Protein AF-A0A665UUX1-F1 (afdb_monomer)

InterPro domains:
  IPR007110 Immunoglobulin-like domain [PS50835] (1-78)
  IPR013106 Immunoglobulin V-set domain [PF07686] (19-79)
  IPR013783 Immunoglobulin-like fold [G3DSA:2.60.40.10] (1-88)
  IPR036179 Immunoglobulin-like domain superfamily [SSF48726] (2-79)
  IPR050504 BTN/MOG-like [PTHR24100] (2-84)

Secondary structure (DSSP, 8-state):
-EEEEEESSSEEEEEETTEE--TT--GGGTTTEEE-GGGGGGT--PEEE-S--GGG-EEEEEEEEETTEEEEEEEEE--------------

Foldseek 3Di:
DWKWKDFPHATQWIDDPLDTDCPRHDPVNPPFWDFPSVCVVVVGRDIGGHPDDQVVFAKMKMWDQDPVGIDIDIDGDHDDDDDDPPDDPDD

Structure (mmCIF, N/CA/C/O backbone):
data_AF-A0A665UUX1-F1
#
_entry.id   AF-A0A665UUX1-F1
#
loop_
_atom_site.group_PDB
_atom_site.id
_atom_site.type_symbol
_atom_site.label_atom_id
_atom_site.label_alt_id
_atom_site.label_comp_id
_atom_site.label_asym_id
_atom_site.label_entity_id
_atom_site.label_seq_id
_atom_site.pdbx_PDB_ins_code
_atom_site.Cartn_x
_atom_site.Cartn_y
_atom_site.Cartn_z
_atom_site.occupancy
_atom_site.B_iso_or_equiv
_atom_site.auth_seq_id
_atom_site.auth_comp_id
_atom_site.auth_asym_id
_atom_site.auth_atom_id
_atom_site.pdbx_PDB_model_num
ATOM 1 N N . VAL A 1 1 ? 6.937 -5.042 -12.082 1.00 93.94 1 VAL A N 1
ATOM 2 C CA . VAL A 1 1 ? 6.381 -3.880 -11.340 1.00 93.94 1 VAL A CA 1
ATOM 3 C C . VAL A 1 1 ? 6.731 -4.036 -9.872 1.00 93.94 1 VAL A C 1
ATOM 5 O O . VAL A 1 1 ? 6.747 -5.168 -9.404 1.00 93.94 1 VAL A O 1
ATOM 8 N N . GLN A 1 2 ? 7.026 -2.943 -9.170 1.00 98.06 2 GLN A N 1
ATOM 9 C CA . GLN A 1 2 ? 7.126 -2.935 -7.708 1.00 98.06 2 GLN A CA 1
ATOM 10 C C . GLN A 1 2 ? 6.028 -2.038 -7.138 1.00 98.06 2 GLN A C 1
ATOM 12 O O . GLN A 1 2 ? 5.799 -0.952 -7.674 1.00 98.06 2 GLN A O 1
ATOM 17 N N . ILE A 1 3 ? 5.351 -2.491 -6.085 1.00 98.69 3 ILE A N 1
ATOM 18 C CA . ILE A 1 3 ? 4.307 -1.749 -5.369 1.00 98.69 3 ILE A CA 1
ATOM 19 C C . ILE A 1 3 ? 4.581 -1.881 -3.873 1.00 98.69 3 ILE A C 1
ATOM 21 O O . ILE A 1 3 ? 4.697 -2.992 -3.355 1.00 98.69 3 ILE A O 1
ATOM 25 N N . HIS A 1 4 ? 4.644 -0.751 -3.177 1.00 98.62 4 HIS A N 1
ATOM 26 C CA . HIS A 1 4 ? 4.850 -0.686 -1.737 1.00 98.62 4 HIS A CA 1
ATOM 27 C C . HIS A 1 4 ? 3.811 0.230 -1.101 1.00 98.62 4 HIS A C 1
ATOM 29 O O . HIS A 1 4 ? 3.767 1.426 -1.385 1.00 98.62 4 HIS A O 1
ATOM 35 N N . TRP A 1 5 ? 3.002 -0.336 -0.213 1.00 98.81 5 TRP A N 1
ATOM 36 C CA . TRP A 1 5 ? 2.110 0.404 0.667 1.00 98.81 5 TRP A CA 1
ATOM 37 C C . TRP A 1 5 ? 2.733 0.524 2.056 1.00 98.81 5 TRP A C 1
ATOM 39 O O . TRP A 1 5 ? 3.115 -0.482 2.662 1.00 98.81 5 TRP A O 1
ATOM 49 N N . THR A 1 6 ? 2.806 1.747 2.575 1.00 98.75 6 THR A N 1
ATOM 50 C CA . THR A 1 6 ? 3.241 2.042 3.947 1.00 98.75 6 THR A CA 1
ATOM 51 C C . THR A 1 6 ? 2.248 2.967 4.643 1.00 98.75 6 THR A C 1
ATOM 53 O O . THR A 1 6 ? 1.573 3.756 3.988 1.00 98.75 6 THR A O 1
ATOM 56 N N . ALA A 1 7 ? 2.147 2.879 5.968 1.00 97.94 7 ALA A N 1
ATOM 57 C CA . ALA A 1 7 ? 1.291 3.743 6.784 1.00 97.94 7 ALA A CA 1
ATOM 58 C C . ALA A 1 7 ? 2.145 4.387 7.874 1.00 97.94 7 ALA A C 1
ATOM 60 O O . ALA A 1 7 ? 2.509 3.709 8.828 1.00 97.94 7 ALA A O 1
ATOM 61 N N . ASN A 1 8 ? 2.522 5.660 7.702 1.00 89.62 8 ASN A N 1
ATOM 62 C CA . ASN A 1 8 ? 3.410 6.399 8.618 1.00 89.62 8 ASN A CA 1
ATOM 63 C C . ASN A 1 8 ? 4.721 5.665 8.993 1.00 89.62 8 ASN A C 1
ATOM 65 O O . ASN A 1 8 ? 5.201 5.765 10.119 1.00 89.62 8 ASN A O 1
ATOM 69 N N . GLY A 1 9 ? 5.304 4.910 8.054 1.00 91.19 9 GLY A N 1
ATOM 70 C CA . GLY A 1 9 ? 6.544 4.148 8.258 1.00 91.19 9 GLY A CA 1
ATOM 71 C C . GLY A 1 9 ? 6.352 2.635 8.107 1.00 91.19 9 GLY A C 1
ATOM 72 O O . GLY A 1 9 ? 6.911 2.071 7.166 1.00 91.19 9 GLY A O 1
ATOM 73 N N . PRO A 1 10 ? 5.559 1.969 8.973 1.00 96.69 10 PRO A N 1
ATOM 74 C CA . PRO A 1 10 ? 5.233 0.550 8.858 1.00 96.69 10 PRO A CA 1
ATOM 75 C C . PRO A 1 10 ? 4.859 0.079 7.448 1.00 96.69 10 PRO A C 1
ATOM 77 O O . PRO A 1 10 ? 4.048 0.701 6.759 1.00 96.69 10 PRO A O 1
ATOM 80 N N . VAL A 1 11 ? 5.410 -1.072 7.049 1.00 98.44 11 VAL A N 1
ATOM 81 C CA . VAL A 1 11 ? 5.058 -1.746 5.793 1.00 98.44 11 VAL A CA 1
ATOM 82 C C . VAL A 1 11 ? 3.682 -2.384 5.927 1.00 98.44 11 VAL A C 1
ATOM 84 O O . VAL A 1 1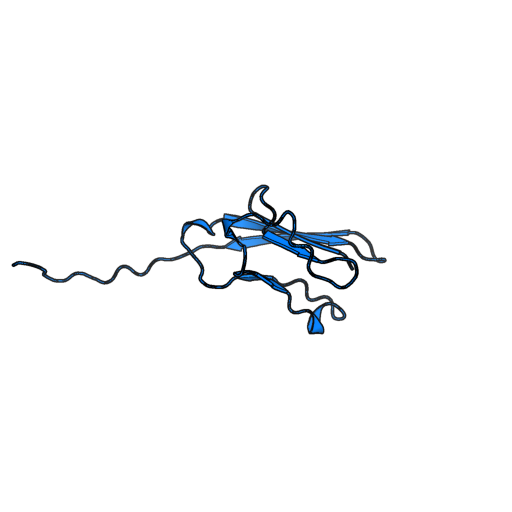1 ? 3.474 -3.274 6.755 1.00 98.44 11 VAL A O 1
ATOM 87 N N . VAL A 1 12 ? 2.759 -1.946 5.078 1.00 98.69 12 VAL A N 1
ATOM 88 C CA . VAL A 1 12 ? 1.388 -2.458 5.004 1.00 98.69 12 VAL A CA 1
ATOM 89 C C . VAL A 1 12 ? 1.322 -3.629 4.034 1.00 98.69 12 VAL A C 1
ATOM 91 O O . VAL A 1 12 ? 0.781 -4.678 4.372 1.00 98.69 12 VAL A O 1
ATOM 94 N N . HIS A 1 13 ? 1.900 -3.482 2.840 1.00 98.81 13 HIS A N 1
ATOM 95 C CA . HIS A 1 13 ? 1.951 -4.535 1.827 1.00 98.81 13 HIS A CA 1
ATOM 96 C C . HIS A 1 13 ? 3.059 -4.236 0.811 1.00 98.81 13 HIS A C 1
ATOM 98 O O . HIS A 1 13 ? 3.235 -3.084 0.420 1.00 98.81 13 HIS A O 1
ATOM 104 N N . SER A 1 14 ? 3.788 -5.258 0.366 1.00 98.69 14 SER A N 1
ATOM 105 C CA . SER A 1 14 ? 4.788 -5.130 -0.701 1.00 98.69 14 SER A CA 1
ATOM 106 C C . SER A 1 14 ? 4.554 -6.192 -1.762 1.00 98.69 14 SER A C 1
ATOM 108 O O . SER A 1 14 ? 4.265 -7.336 -1.423 1.00 98.69 14 SER A O 1
ATOM 110 N N . PHE A 1 15 ? 4.717 -5.820 -3.025 1.00 98.75 15 PHE A N 1
ATOM 111 C CA . PHE A 1 15 ? 4.615 -6.716 -4.169 1.00 98.75 15 PHE A CA 1
ATOM 112 C C . PHE A 1 15 ? 5.731 -6.408 -5.162 1.00 98.75 15 PHE A C 1
ATOM 114 O O . PHE A 1 15 ? 5.867 -5.273 -5.623 1.00 98.75 15 PHE A O 1
ATOM 121 N N . TYR A 1 16 ? 6.531 -7.417 -5.486 1.00 98.06 16 TYR A N 1
ATOM 122 C CA . TYR A 1 16 ? 7.550 -7.372 -6.532 1.00 98.06 16 TYR A CA 1
ATOM 123 C C . TYR A 1 16 ? 7.913 -8.798 -6.949 1.00 98.06 16 TYR A C 1
ATOM 125 O O . TYR A 1 16 ? 7.531 -9.758 -6.278 1.00 98.06 16 TYR A O 1
ATOM 133 N N . THR A 1 17 ? 8.605 -8.929 -8.089 1.00 96.31 17 THR A N 1
ATOM 134 C CA . THR A 1 17 ? 8.896 -10.232 -8.727 1.00 96.31 17 THR A CA 1
ATOM 135 C C . THR A 1 17 ? 7.638 -11.102 -8.842 1.00 96.31 17 THR A C 1
ATOM 137 O O . THR A 1 17 ? 7.655 -12.283 -8.517 1.00 96.31 17 THR A O 1
ATOM 140 N N . ASP A 1 18 ? 6.533 -10.461 -9.239 1.00 95.56 18 ASP A N 1
ATOM 141 C CA . ASP A 1 18 ? 5.203 -11.042 -9.451 1.00 95.56 18 ASP A CA 1
ATOM 142 C C . ASP A 1 18 ? 4.603 -11.797 -8.250 1.00 95.56 18 ASP A C 1
ATOM 144 O O . ASP A 1 18 ? 3.713 -12.636 -8.402 1.00 95.56 18 ASP A O 1
ATOM 148 N N . GLN A 1 19 ? 5.055 -11.477 -7.033 1.00 97.94 19 GLN A N 1
ATOM 149 C CA . GLN A 1 19 ? 4.608 -12.111 -5.795 1.00 97.94 19 GLN A CA 1
ATOM 150 C C . GLN A 1 19 ? 4.460 -11.106 -4.646 1.00 97.94 19 GLN A C 1
ATOM 152 O O . GLN A 1 19 ? 5.075 -10.037 -4.640 1.00 97.94 19 GLN A O 1
ATOM 157 N N . ASP A 1 20 ? 3.643 -11.469 -3.653 1.00 98.50 20 ASP A N 1
ATOM 158 C CA . ASP A 1 20 ? 3.538 -10.706 -2.406 1.00 98.50 20 ASP A CA 1
ATO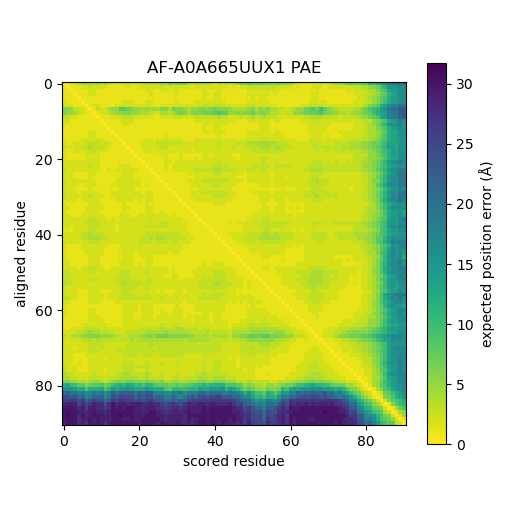M 159 C C . ASP A 1 20 ? 4.786 -10.955 -1.554 1.00 98.50 20 ASP A C 1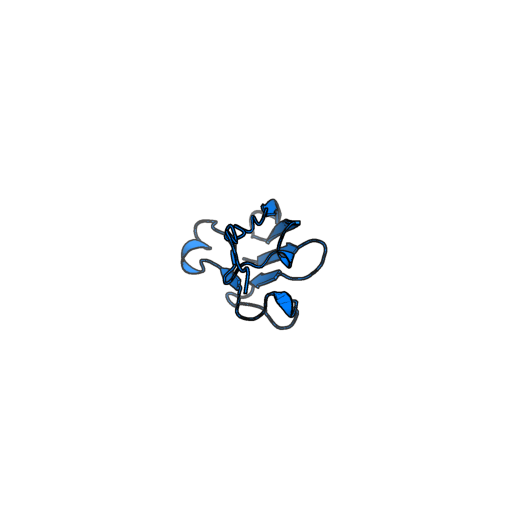
ATOM 161 O O . ASP A 1 20 ? 5.240 -12.087 -1.394 1.00 98.50 20 ASP A O 1
ATOM 165 N N . GLN A 1 21 ? 5.321 -9.893 -0.966 1.00 98.50 21 GLN A N 1
ATOM 166 C CA . GLN A 1 21 ? 6.592 -9.887 -0.248 1.00 98.50 21 GLN A CA 1
ATOM 167 C C . GLN A 1 21 ? 6.328 -9.506 1.207 1.00 98.50 21 GLN A C 1
ATOM 169 O O . GLN A 1 21 ? 6.535 -8.373 1.643 1.00 98.50 21 GLN A O 1
ATOM 174 N N . LEU A 1 22 ? 5.777 -10.465 1.955 1.00 97.81 22 LEU A N 1
ATOM 175 C CA . LEU A 1 22 ? 5.163 -10.227 3.268 1.00 97.81 22 LEU A CA 1
ATOM 176 C C . LEU A 1 22 ? 6.113 -10.419 4.459 1.00 97.81 22 LEU A C 1
ATOM 178 O O . LEU A 1 22 ? 5.708 -10.201 5.600 1.00 97.81 22 LEU A O 1
ATOM 182 N N . ALA A 1 23 ? 7.376 -10.789 4.226 1.00 97.62 23 ALA A N 1
ATOM 183 C CA . ALA A 1 23 ? 8.344 -11.066 5.293 1.00 97.62 23 ALA A CA 1
ATOM 184 C C . ALA A 1 23 ? 8.500 -9.890 6.278 1.00 97.62 23 ALA A C 1
ATOM 186 O O . ALA A 1 23 ? 8.522 -10.088 7.493 1.00 97.62 23 ALA A O 1
ATOM 187 N N . HIS A 1 24 ? 8.520 -8.661 5.753 1.00 97.06 24 HIS A N 1
ATOM 188 C CA . HIS A 1 24 ? 8.645 -7.424 6.531 1.00 97.06 24 HIS A CA 1
ATOM 189 C C . HIS A 1 24 ? 7.307 -6.713 6.774 1.00 97.06 24 HIS A C 1
ATOM 191 O O . HIS A 1 24 ? 7.292 -5.574 7.240 1.00 97.06 24 HIS A O 1
ATOM 197 N N . GLN A 1 25 ? 6.179 -7.353 6.452 1.00 98.56 25 GLN A N 1
ATOM 198 C CA . GLN A 1 25 ? 4.863 -6.784 6.714 1.00 98.56 25 GLN A CA 1
ATOM 199 C C . GLN A 1 25 ? 4.663 -6.602 8.219 1.00 98.56 25 GLN A C 1
ATOM 201 O O . GLN A 1 25 ? 4.864 -7.536 9.004 1.00 98.56 25 GLN A O 1
ATOM 206 N N . ASN A 1 26 ? 4.230 -5.405 8.614 1.00 98.38 26 ASN A N 1
ATOM 207 C CA . ASN A 1 26 ? 3.923 -5.114 10.003 1.00 98.38 26 ASN A CA 1
ATOM 208 C C . ASN A 1 26 ? 2.789 -6.030 10.500 1.00 98.38 26 ASN A C 1
ATOM 210 O O . ASN A 1 26 ? 1.799 -6.264 9.803 1.00 98.38 26 ASN A O 1
ATOM 214 N N . GLN A 1 27 ? 2.948 -6.545 11.721 1.00 97.75 27 GLN A N 1
ATOM 215 C CA . GLN A 1 27 ? 2.067 -7.548 12.320 1.00 97.75 27 GLN A CA 1
ATOM 216 C C . GLN A 1 27 ? 0.585 -7.136 12.317 1.00 97.75 27 GLN A C 1
ATOM 218 O O . GLN A 1 27 ? -0.275 -7.998 12.153 1.00 97.75 27 GLN A O 1
ATOM 223 N N . ASN A 1 28 ? 0.278 -5.839 12.421 1.00 97.31 28 ASN A N 1
ATOM 224 C CA . ASN A 1 28 ? -1.097 -5.331 12.440 1.00 97.31 28 ASN A CA 1
ATOM 225 C C . ASN A 1 28 ? -1.846 -5.552 11.113 1.00 97.31 28 ASN A C 1
ATOM 227 O O . ASN A 1 28 ? -3.078 -5.575 11.111 1.00 97.31 28 ASN A O 1
ATOM 231 N N . TYR A 1 29 ? -1.129 -5.749 10.002 1.00 98.25 29 TYR A N 1
ATOM 232 C CA . TYR A 1 29 ? -1.694 -5.907 8.655 1.00 98.25 29 TYR A CA 1
ATOM 233 C C . TYR A 1 29 ? -1.635 -7.347 8.122 1.00 98.25 29 TYR A C 1
ATOM 235 O O . TYR A 1 29 ? -2.163 -7.624 7.038 1.00 98.25 29 TYR A O 1
ATOM 243 N N . ARG A 1 30 ? -1.007 -8.272 8.860 1.00 97.62 30 ARG A N 1
ATOM 244 C CA . ARG A 1 30 ? -0.871 -9.675 8.444 1.00 97.62 30 ARG A CA 1
ATOM 245 C C . ARG A 1 30 ? -2.233 -10.340 8.283 1.00 97.62 30 ARG A C 1
ATOM 247 O O . ARG A 1 30 ? -3.102 -10.204 9.136 1.00 97.62 30 ARG A O 1
ATOM 254 N N . GLY A 1 31 ? -2.416 -11.035 7.159 1.00 98.12 31 GLY A N 1
ATOM 255 C CA . GLY A 1 31 ? -3.672 -11.710 6.805 1.00 98.12 31 GLY A CA 1
ATOM 256 C C . GLY A 1 31 ? -4.827 -10.776 6.423 1.00 98.12 31 GLY A C 1
ATOM 257 O O . G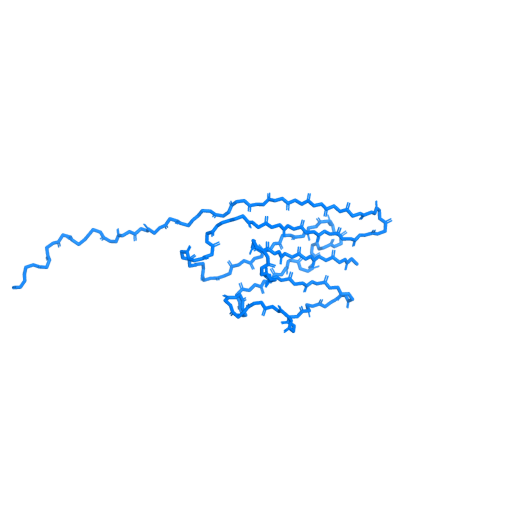LY A 1 31 ? -5.889 -11.252 6.035 1.00 98.12 31 GLY A O 1
ATOM 258 N N . ARG A 1 32 ? -4.631 -9.453 6.492 1.00 98.56 32 ARG A N 1
ATOM 259 C CA . ARG A 1 32 ? -5.687 -8.455 6.272 1.00 98.56 32 ARG A CA 1
ATOM 260 C C . ARG A 1 32 ? -5.528 -7.687 4.968 1.00 98.56 32 ARG A C 1
ATOM 262 O O . ARG A 1 32 ? -6.440 -6.960 4.596 1.00 98.56 32 ARG A O 1
ATOM 269 N N . THR A 1 33 ? -4.401 -7.822 4.270 1.00 98.75 33 THR A N 1
ATOM 270 C CA . THR A 1 33 ? -4.115 -7.044 3.058 1.00 98.75 33 THR A CA 1
ATOM 271 C C . THR A 1 33 ? -3.950 -7.903 1.813 1.00 98.75 33 THR A C 1
ATOM 273 O O . THR A 1 33 ? -3.437 -9.018 1.873 1.00 98.75 33 THR A O 1
ATOM 276 N N . SER A 1 34 ? -4.361 -7.362 0.668 1.00 98.62 34 SER A N 1
ATOM 277 C CA . SER A 1 34 ? -4.112 -7.943 -0.656 1.00 98.62 34 SER A CA 1
ATOM 278 C C . SER A 1 34 ? -4.124 -6.860 -1.738 1.00 98.62 34 SER A C 1
ATOM 280 O O . SER A 1 34 ? -4.670 -5.776 -1.523 1.00 98.62 34 SER A O 1
ATOM 282 N N . LEU A 1 35 ? -3.525 -7.149 -2.894 1.00 98.62 35 LEU A N 1
ATOM 283 C CA . LEU A 1 35 ? -3.615 -6.321 -4.101 1.00 98.62 35 LEU A CA 1
ATOM 284 C C . LEU A 1 35 ? -4.527 -6.979 -5.145 1.00 98.62 35 LEU A C 1
ATOM 286 O O . LEU A 1 35 ? -4.652 -8.205 -5.191 1.00 98.62 35 LEU A O 1
ATOM 290 N N . PHE A 1 36 ? -5.099 -6.171 -6.037 1.00 98.31 36 PHE A N 1
ATOM 291 C CA . PHE A 1 36 ? -5.862 -6.636 -7.203 1.00 98.31 36 PHE A CA 1
ATOM 292 C C . PHE A 1 36 ? -4.909 -7.081 -8.324 1.00 98.31 36 PHE A C 1
ATOM 294 O O . PHE A 1 36 ? -4.679 -6.355 -9.292 1.00 98.31 36 PHE A O 1
ATOM 301 N N . LYS A 1 37 ? -4.283 -8.253 -8.153 1.00 97.56 37 LYS A N 1
ATOM 302 C CA . LYS A 1 37 ? -3.155 -8.728 -8.983 1.00 97.56 37 LYS A CA 1
ATOM 303 C C . LYS A 1 37 ? -3.467 -8.786 -10.480 1.00 97.56 37 LYS A C 1
ATOM 305 O O . LYS A 1 37 ? -2.625 -8.419 -11.295 1.00 97.56 37 LYS A O 1
ATOM 310 N N . ASP A 1 38 ? -4.681 -9.185 -10.837 1.00 97.25 38 ASP A N 1
ATOM 311 C CA . ASP A 1 38 ? -5.182 -9.254 -12.214 1.00 97.25 38 ASP A CA 1
ATOM 312 C C . ASP A 1 38 ? -5.316 -7.873 -12.887 1.00 97.25 38 ASP A C 1
ATOM 314 O O . ASP A 1 38 ? -5.340 -7.778 -14.114 1.00 97.25 38 ASP A O 1
ATOM 318 N N . GLN A 1 39 ? -5.346 -6.794 -12.099 1.00 98.06 39 GLN A N 1
ATOM 319 C CA . GLN A 1 39 ? -5.473 -5.414 -12.571 1.00 98.06 39 GLN A CA 1
ATOM 320 C C . GLN A 1 39 ? -4.139 -4.643 -12.575 1.00 98.06 39 GLN A C 1
ATOM 322 O O . GLN A 1 39 ? -4.075 -3.537 -13.119 1.00 98.06 39 GLN A O 1
ATOM 327 N N . ILE A 1 40 ? -3.054 -5.209 -12.028 1.00 96.94 40 ILE A N 1
ATOM 328 C CA . ILE A 1 40 ? -1.741 -4.537 -11.944 1.00 96.94 40 ILE A CA 1
ATOM 329 C C . ILE A 1 40 ? -1.204 -4.174 -13.333 1.00 96.94 40 ILE A C 1
ATOM 331 O O . ILE A 1 40 ? -0.697 -3.071 -13.534 1.00 96.94 40 ILE A O 1
ATOM 335 N N . SER A 1 41 ? -1.358 -5.060 -14.321 1.00 94.31 41 SER A N 1
ATOM 336 C CA . SER A 1 41 ? -0.922 -4.813 -15.706 1.00 94.31 41 SER A CA 1
ATOM 337 C C . SER A 1 41 ? -1.651 -3.641 -16.375 1.00 94.31 41 SER A C 1
ATOM 339 O O . SER A 1 41 ? -1.142 -3.065 -17.334 1.00 94.31 41 SER A O 1
ATOM 341 N N . ARG A 1 42 ? -2.817 -3.254 -15.843 1.00 95.88 42 ARG A N 1
ATOM 342 C CA . ARG A 1 42 ? -3.624 -2.107 -16.281 1.00 95.88 42 ARG A CA 1
ATOM 343 C C . ARG A 1 42 ? -3.352 -0.845 -15.455 1.00 95.88 42 ARG A C 1
ATOM 345 O O . ARG A 1 42 ? -4.046 0.151 -15.621 1.00 95.88 42 ARG A O 1
ATOM 352 N N . GLY A 1 43 ? -2.354 -0.885 -14.571 1.00 94.62 43 GLY A N 1
ATOM 353 C CA . GLY A 1 43 ? -1.952 0.239 -13.727 1.00 94.62 43 GLY A CA 1
ATOM 354 C C . GLY A 1 43 ? -2.684 0.328 -12.388 1.00 94.62 43 GLY A C 1
ATOM 355 O O . GLY A 1 43 ? -2.562 1.340 -11.705 1.00 94.62 43 GLY A O 1
ATOM 356 N N . ASN A 1 44 ? -3.434 -0.701 -11.983 1.00 97.44 44 ASN A N 1
ATOM 357 C CA . ASN A 1 44 ? -4.105 -0.699 -10.687 1.00 97.44 44 ASN A CA 1
ATOM 358 C C . ASN A 1 44 ? -3.149 -1.157 -9.572 1.00 97.44 44 ASN A C 1
ATOM 360 O O . ASN A 1 44 ? -2.756 -2.321 -9.520 1.00 97.44 44 ASN A O 1
ATOM 364 N N . ALA A 1 45 ? -2.810 -0.244 -8.662 1.00 97.81 45 ALA A N 1
ATOM 365 C CA . ALA A 1 45 ? -2.000 -0.523 -7.475 1.00 97.81 45 ALA A CA 1
ATOM 366 C C . ALA A 1 45 ? -2.810 -0.475 -6.163 1.00 97.81 45 ALA A C 1
ATOM 368 O O . ALA A 1 45 ? -2.231 -0.330 -5.085 1.00 97.81 45 ALA A O 1
ATOM 369 N N . SER A 1 46 ? -4.142 -0.557 -6.232 1.00 98.19 46 SER A N 1
ATOM 370 C CA . SER A 1 46 ? -5.026 -0.444 -5.071 1.00 98.19 46 SER A CA 1
ATOM 371 C C . SER A 1 46 ? -4.790 -1.554 -4.047 1.00 98.19 46 SER A C 1
ATOM 373 O O . SER A 1 46 ? -4.632 -2.729 -4.384 1.00 98.19 46 SER A O 1
ATOM 375 N N . LEU A 1 47 ? -4.823 -1.158 -2.776 1.00 98.62 47 LEU A N 1
ATOM 376 C CA . LEU A 1 47 ? -4.760 -2.039 -1.620 1.00 98.62 47 LEU A CA 1
ATOM 377 C C . LEU A 1 47 ? -6.174 -2.375 -1.144 1.00 98.62 47 LEU A C 1
ATOM 379 O O . LEU A 1 47 ? -6.971 -1.479 -0.876 1.00 98.62 47 LEU A O 1
ATOM 383 N N . GLN A 1 48 ? -6.468 -3.658 -0.969 1.00 98.69 48 GLN A N 1
ATOM 384 C CA . GLN A 1 48 ? -7.596 -4.102 -0.161 1.00 98.69 48 GLN A CA 1
ATOM 385 C C . GLN A 1 48 ? -7.112 -4.336 1.273 1.00 98.69 48 GLN A C 1
ATOM 387 O O . GLN A 1 48 ? -6.211 -5.146 1.481 1.00 98.69 48 GLN A O 1
ATOM 392 N N . LEU A 1 49 ? -7.742 -3.673 2.247 1.00 98.62 49 LEU A N 1
ATOM 393 C CA . LEU A 1 49 ? -7.570 -3.908 3.684 1.00 98.62 49 LEU A CA 1
ATOM 394 C C . LEU A 1 49 ? -8.883 -4.453 4.269 1.00 98.62 49 LEU A C 1
ATOM 396 O O . LEU A 1 49 ? -9.937 -3.839 4.114 1.00 98.62 49 LEU A O 1
ATOM 400 N N . ARG A 1 50 ? -8.831 -5.619 4.912 1.00 98.25 50 ARG A N 1
ATOM 401 C CA . ARG A 1 50 ? -9.974 -6.323 5.510 1.00 98.25 50 ARG A CA 1
ATOM 402 C C . ARG A 1 50 ? -10.000 -6.150 7.024 1.00 98.25 50 ARG A C 1
ATOM 404 O O . ARG A 1 50 ? -8.972 -5.890 7.651 1.00 98.25 50 ARG A O 1
ATOM 411 N N . GLU A 1 51 ? -11.187 -6.340 7.602 1.00 96.69 51 GLU A N 1
ATOM 412 C CA . GLU A 1 51 ? -11.415 -6.257 9.052 1.00 96.69 51 GLU A CA 1
ATOM 413 C C . GLU A 1 51 ? -10.886 -4.941 9.631 1.00 96.69 51 GLU A C 1
ATOM 415 O O . GLU A 1 51 ? -10.097 -4.954 10.571 1.00 96.69 51 GLU A O 1
ATOM 420 N N . VAL A 1 52 ? -11.224 -3.813 8.995 1.00 96.06 52 VAL A N 1
ATOM 421 C CA . VAL A 1 52 ? -10.712 -2.479 9.353 1.00 96.06 52 VAL A CA 1
ATOM 422 C C . VAL A 1 52 ? -10.981 -2.176 10.830 1.00 96.06 52 VAL A C 1
ATOM 424 O O . VAL A 1 52 ? -12.077 -2.401 11.340 1.00 96.06 52 VAL A O 1
ATOM 427 N N . LYS A 1 53 ? -9.959 -1.662 11.507 1.00 95.12 53 LYS A N 1
ATOM 428 C CA . LYS A 1 53 ? -9.918 -1.297 12.921 1.00 95.12 53 LYS A CA 1
ATOM 429 C C . LYS A 1 53 ? -9.657 0.198 13.038 1.00 95.12 53 LYS A C 1
ATOM 431 O O . LYS A 1 53 ? -9.065 0.802 12.149 1.00 95.12 53 LYS A O 1
ATOM 436 N N . VAL A 1 54 ? -10.027 0.789 14.172 1.00 95.38 54 VAL A N 1
ATOM 437 C CA . VAL A 1 54 ? -9.768 2.214 14.452 1.00 95.38 54 VAL A CA 1
ATOM 438 C C . VAL A 1 54 ? -8.279 2.547 14.337 1.00 95.38 54 VAL A C 1
ATOM 440 O O . VAL A 1 54 ? -7.923 3.600 13.832 1.00 95.38 54 VAL A O 1
ATOM 443 N N . GLN A 1 55 ? -7.400 1.624 14.737 1.00 95.25 55 GLN A N 1
ATOM 444 C CA . GLN A 1 55 ? -5.947 1.802 14.670 1.00 95.25 55 GLN A CA 1
ATOM 445 C C . GLN A 1 55 ? -5.386 1.820 13.241 1.00 95.25 55 GLN A C 1
ATOM 447 O O . GLN A 1 55 ? -4.215 2.150 13.071 1.00 95.25 55 GLN A O 1
ATOM 452 N N . ASP A 1 56 ? -6.177 1.445 12.233 1.00 96.88 56 ASP A N 1
ATOM 453 C CA . ASP A 1 56 ? -5.758 1.560 10.836 1.00 96.88 56 ASP A CA 1
ATOM 454 C C . ASP A 1 56 ? -5.976 2.979 10.284 1.00 96.88 56 ASP A C 1
ATOM 456 O O . ASP A 1 56 ? -5.532 3.258 9.172 1.00 96.88 56 ASP A O 1
ATOM 460 N N . GLU A 1 57 ? -6.667 3.866 11.009 1.00 97.31 57 GLU A N 1
ATOM 461 C CA . GLU A 1 57 ? -6.833 5.266 10.613 1.00 97.31 57 GLU A CA 1
ATOM 462 C C . GLU A 1 57 ? -5.476 5.953 10.399 1.00 97.31 57 GLU A C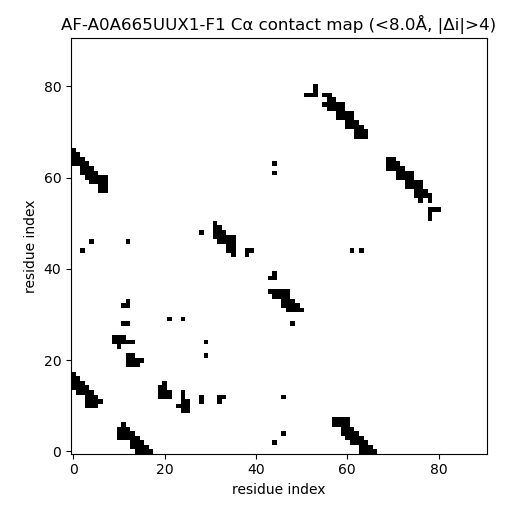 1
ATOM 464 O O . GLU A 1 57 ? -4.530 5.781 11.171 1.00 97.31 57 GLU A O 1
ATOM 469 N N . GLY A 1 58 ? -5.396 6.759 9.341 1.00 97.12 58 GLY A N 1
ATOM 470 C CA . GLY A 1 58 ? -4.249 7.608 9.057 1.00 97.12 58 GLY A CA 1
ATOM 471 C C . GLY A 1 58 ? -3.861 7.646 7.585 1.00 97.12 58 GLY A C 1
ATOM 472 O O . GLY A 1 58 ? -4.590 7.202 6.692 1.00 97.12 58 GLY A O 1
ATOM 473 N N . ARG A 1 59 ? -2.666 8.190 7.341 1.00 98.12 59 ARG A N 1
ATOM 474 C CA . ARG A 1 59 ? -2.128 8.427 6.004 1.00 98.12 59 ARG A CA 1
ATOM 475 C C . ARG A 1 59 ? -1.329 7.236 5.488 1.00 98.12 59 ARG A C 1
ATOM 477 O O . ARG A 1 59 ? -0.302 6.848 6.049 1.00 98.12 59 ARG A O 1
ATOM 484 N N . TYR A 1 60 ? -1.757 6.727 4.345 1.00 98.62 60 TYR A N 1
ATOM 485 C CA . TYR A 1 60 ? -1.103 5.666 3.599 1.00 98.62 60 TYR A CA 1
ATOM 486 C C . TYR A 1 60 ? -0.343 6.259 2.418 1.00 98.62 60 TYR A C 1
ATOM 488 O O . TYR A 1 60 ? -0.842 7.143 1.721 1.00 98.62 60 TYR A O 1
ATOM 496 N N . ARG A 1 61 ? 0.859 5.748 2.167 1.00 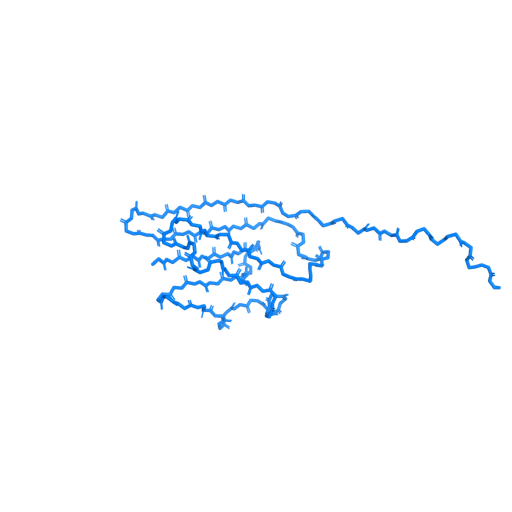98.62 61 ARG A N 1
ATOM 497 C CA . ARG A 1 61 ? 1.660 6.035 0.979 1.00 98.62 61 ARG A CA 1
ATOM 498 C C . ARG A 1 6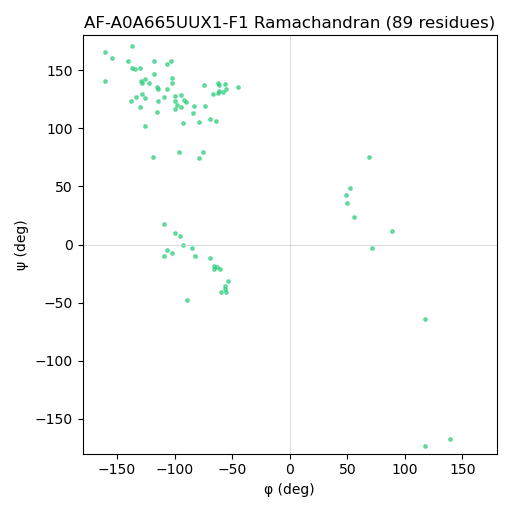1 ? 1.688 4.794 0.101 1.00 98.62 61 ARG A C 1
ATOM 500 O O . ARG A 1 61 ? 2.079 3.724 0.559 1.00 98.62 61 ARG A O 1
ATOM 507 N N . CYS A 1 62 ?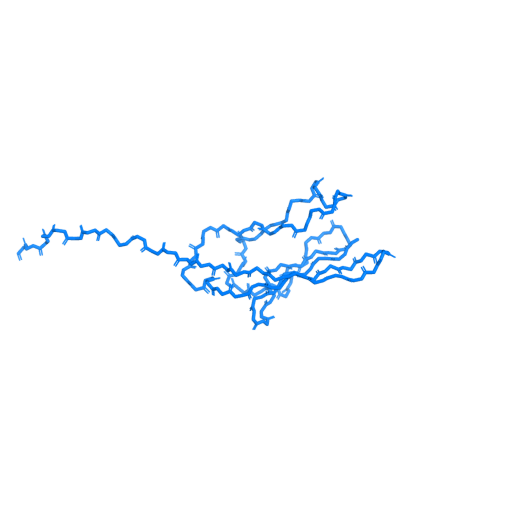 1.326 4.961 -1.162 1.00 98.56 62 CYS A N 1
ATOM 508 C CA . CYS A 1 62 ? 1.599 4.011 -2.226 1.00 98.56 62 CYS A CA 1
ATOM 509 C C . CYS A 1 62 ? 2.819 4.501 -2.999 1.00 98.56 62 CYS A C 1
ATOM 511 O O . CYS A 1 62 ? 2.822 5.621 -3.503 1.00 98.56 62 CYS A O 1
ATOM 513 N N . TYR A 1 63 ? 3.843 3.667 -3.100 1.00 98.44 63 TYR A N 1
ATOM 514 C CA . TYR A 1 63 ? 4.976 3.871 -3.989 1.00 98.44 63 TYR A CA 1
ATOM 515 C C . TYR A 1 63 ? 4.971 2.781 -5.051 1.00 98.44 63 TYR A C 1
ATOM 517 O O . TYR A 1 63 ? 4.819 1.599 -4.734 1.00 98.44 63 TYR A O 1
ATOM 525 N N . THR A 1 64 ? 5.167 3.173 -6.304 1.00 98.31 64 THR A N 1
ATOM 526 C CA . THR A 1 64 ? 5.293 2.243 -7.424 1.00 98.31 64 THR A CA 1
ATOM 527 C C . THR A 1 64 ? 6.583 2.496 -8.188 1.00 98.31 64 THR A C 1
ATOM 529 O O . THR A 1 64 ? 6.992 3.642 -8.370 1.00 98.31 64 THR A O 1
ATOM 532 N N . SER A 1 65 ? 7.219 1.420 -8.650 1.00 97.94 65 SER A N 1
ATOM 533 C CA . SER A 1 65 ? 8.365 1.481 -9.559 1.00 97.94 65 SER A CA 1
ATOM 534 C C . SER A 1 65 ? 8.100 0.628 -10.796 1.00 97.94 65 SER A C 1
ATOM 536 O O . SER A 1 65 ? 7.742 -0.557 -10.717 1.00 97.94 65 SER A O 1
ATOM 538 N N . THR A 1 66 ? 8.238 1.258 -11.960 1.00 95.62 66 THR A N 1
ATOM 539 C CA . THR A 1 66 ? 8.000 0.663 -13.276 1.00 95.62 66 THR A CA 1
ATOM 540 C C . THR A 1 66 ? 9.104 1.078 -14.247 1.00 95.62 66 THR A C 1
ATOM 542 O O . THR A 1 66 ? 9.874 1.994 -13.972 1.00 95.62 66 THR A O 1
ATOM 545 N N . MET A 1 67 ? 9.138 0.478 -15.441 1.00 94.94 67 MET A N 1
ATOM 546 C CA . MET A 1 67 ? 10.039 0.929 -16.513 1.00 94.94 67 MET A CA 1
ATOM 547 C C . MET A 1 67 ? 9.791 2.380 -16.954 1.00 94.94 67 MET A C 1
ATOM 549 O O . MET A 1 67 ? 10.673 2.994 -17.542 1.00 94.94 67 MET A O 1
ATOM 553 N N . ARG A 1 68 ? 8.599 2.934 -16.690 1.00 93.44 68 ARG A N 1
ATOM 554 C CA . ARG A 1 68 ? 8.252 4.328 -17.011 1.00 93.44 68 ARG A CA 1
ATOM 555 C C . ARG A 1 68 ? 8.703 5.315 -15.930 1.00 93.44 68 ARG A C 1
ATOM 557 O O . ARG A 1 68 ? 8.509 6.513 -16.095 1.00 93.44 68 ARG A O 1
ATOM 564 N N . GLY A 1 69 ? 9.273 4.817 -14.834 1.00 96.19 69 GLY A N 1
ATOM 565 C CA . GLY A 1 69 ? 9.693 5.604 -13.683 1.00 96.19 69 GLY A CA 1
ATOM 566 C C . GLY A 1 69 ? 8.945 5.235 -12.405 1.00 96.19 69 GLY A C 1
ATOM 567 O O . GLY A 1 69 ? 8.176 4.266 -12.350 1.00 96.19 69 GLY A O 1
ATOM 568 N N . ASN A 1 70 ? 9.207 6.038 -11.378 1.00 97.75 70 ASN A N 1
ATOM 569 C CA . ASN A 1 70 ? 8.665 5.871 -10.037 1.00 97.75 70 ASN A CA 1
ATOM 570 C C . ASN A 1 70 ? 7.527 6.866 -9.804 1.00 97.75 70 ASN A C 1
ATOM 572 O O . ASN A 1 70 ? 7.606 8.008 -10.257 1.00 97.75 70 ASN A O 1
ATOM 576 N N . GLN A 1 71 ? 6.492 6.449 -9.080 1.00 97.12 71 GLN A N 1
ATOM 577 C CA . GLN A 1 71 ? 5.374 7.315 -8.709 1.00 97.12 71 GLN A CA 1
ATOM 578 C C . GLN A 1 71 ? 4.978 7.108 -7.252 1.00 97.12 71 GLN A C 1
ATOM 580 O O . GLN A 1 71 ? 5.116 6.011 -6.707 1.00 97.12 71 GLN A O 1
ATOM 585 N N . GLU A 1 72 ? 4.439 8.166 -6.651 1.00 97.56 72 GLU A N 1
ATOM 586 C CA . GLU A 1 72 ? 3.910 8.158 -5.293 1.00 97.56 72 GLU A CA 1
ATOM 587 C C . GLU A 1 72 ? 2.496 8.724 -5.261 1.00 97.56 72 GLU A C 1
ATOM 589 O O . GLU A 1 72 ? 2.202 9.732 -5.901 1.00 97.56 72 GLU A O 1
ATOM 594 N N . ALA A 1 73 ? 1.637 8.089 -4.472 1.00 97.38 73 ALA A N 1
ATOM 595 C CA . ALA A 1 73 ? 0.304 8.573 -4.155 1.00 97.38 73 ALA A CA 1
ATOM 596 C C . ALA A 1 73 ? 0.053 8.434 -2.653 1.00 97.38 73 ALA A C 1
ATOM 598 O O . ALA A 1 73 ? 0.596 7.543 -1.997 1.00 97.38 73 ALA A O 1
ATOM 599 N N . PHE A 1 74 ? -0.788 9.307 -2.107 1.00 98.00 74 PHE A N 1
ATOM 600 C CA . PHE A 1 74 ? -1.160 9.282 -0.698 1.00 98.00 74 PHE A CA 1
ATOM 601 C C . PHE A 1 74 ? -2.671 9.147 -0.554 1.00 98.00 74 PHE A C 1
ATOM 603 O O . PHE A 1 74 ? -3.420 9.788 -1.288 1.00 98.00 74 PHE A O 1
ATOM 610 N N . VAL A 1 75 ? -3.105 8.328 0.400 1.00 97.75 75 VAL A N 1
ATOM 611 C CA . VAL A 1 75 ? -4.516 8.088 0.718 1.00 97.75 75 VAL A CA 1
ATOM 612 C C . VAL A 1 75 ? -4.719 8.302 2.211 1.00 97.75 75 VAL A C 1
ATOM 614 O O . VAL A 1 75 ? -3.987 7.732 3.014 1.00 97.75 75 VAL A O 1
ATOM 617 N N . GLU A 1 76 ? -5.710 9.107 2.581 1.00 97.94 76 GLU A N 1
ATOM 618 C CA . GLU A 1 76 ? -6.117 9.282 3.976 1.00 97.94 76 GLU A CA 1
ATOM 619 C C . GLU A 1 76 ? -7.274 8.327 4.285 1.00 97.94 76 GLU A C 1
ATOM 621 O O . GLU A 1 76 ? -8.339 8.424 3.670 1.00 97.94 76 GLU A O 1
ATOM 626 N N . LEU A 1 77 ? -7.076 7.398 5.220 1.00 96.94 77 LEU A N 1
ATOM 627 C CA . LEU A 1 77 ? -8.125 6.503 5.699 1.00 96.94 77 LEU A CA 1
ATOM 628 C C . LEU A 1 77 ? -8.696 7.059 7.000 1.00 96.94 77 LEU A C 1
ATOM 630 O O . LEU A 1 77 ? -7.965 7.160 7.977 1.00 96.94 77 LEU A O 1
ATOM 634 N N . ARG A 1 78 ? -9.997 7.360 7.029 1.00 96.69 78 ARG A N 1
ATOM 635 C CA . ARG A 1 78 ? -10.737 7.688 8.259 1.00 96.69 78 ARG A CA 1
ATOM 636 C C . ARG A 1 78 ? -11.650 6.536 8.645 1.00 96.69 78 ARG A C 1
ATOM 638 O O . ARG A 1 78 ? -12.375 6.023 7.789 1.00 96.69 78 ARG A O 1
ATOM 645 N N . VAL A 1 79 ? -11.647 6.153 9.918 1.00 95.12 79 VAL A N 1
ATOM 646 C CA . VAL A 1 79 ? -12.427 5.017 10.425 1.00 95.12 79 VAL A CA 1
ATOM 647 C C . VAL A 1 79 ? -13.485 5.519 11.399 1.00 95.12 79 VAL A C 1
ATOM 649 O O . VAL A 1 79 ? -13.185 5.998 12.486 1.00 95.12 79 V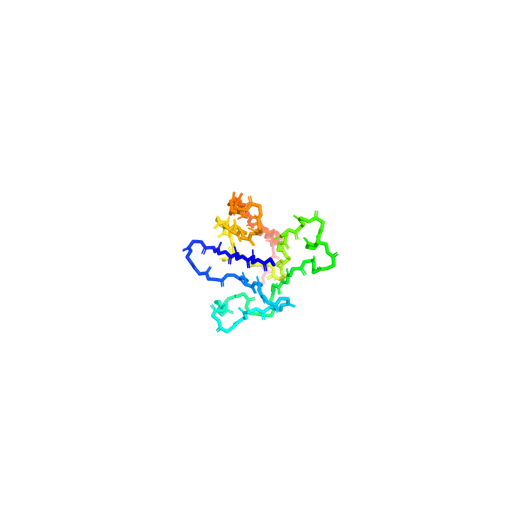AL A O 1
ATOM 652 N N . ILE A 1 80 ? -14.757 5.380 11.022 1.00 91.88 80 ILE A N 1
ATOM 653 C CA . ILE A 1 80 ? -15.884 5.820 11.851 1.00 91.88 80 ILE A CA 1
ATOM 654 C C . ILE A 1 80 ? -16.461 4.615 12.590 1.00 91.88 80 ILE A C 1
ATOM 656 O O . ILE A 1 80 ? -17.011 3.701 11.973 1.00 91.88 80 ILE A O 1
ATOM 660 N N . VAL A 1 81 ? -16.384 4.634 13.922 1.00 85.56 81 VAL A N 1
ATOM 661 C CA . VAL A 1 81 ? -17.072 3.656 14.771 1.00 85.56 81 VAL A CA 1
ATOM 662 C C . VAL A 1 81 ? -18.509 4.106 14.968 1.00 85.56 81 VAL A C 1
ATOM 664 O O . VAL A 1 81 ? -18.769 5.162 15.542 1.00 85.56 81 VAL A O 1
ATOM 667 N N . ARG A 1 82 ? -19.461 3.282 14.534 1.00 83.56 82 ARG A N 1
ATOM 668 C CA . ARG A 1 82 ? -20.849 3.438 14.965 1.00 83.56 82 ARG A CA 1
ATOM 669 C C . ARG A 1 82 ? -20.966 2.840 16.361 1.00 83.56 82 ARG A C 1
ATOM 671 O O . ARG A 1 82 ? -20.930 1.622 16.506 1.00 83.56 82 ARG A O 1
ATOM 678 N N . GLN A 1 83 ? -21.068 3.686 17.381 1.00 70.94 83 GLN A N 1
ATOM 679 C CA . GLN A 1 83 ? -21.497 3.222 18.697 1.00 70.94 83 GLN A CA 1
ATOM 680 C C . GLN A 1 83 ? -22.965 2.782 18.596 1.00 70.94 83 GLN A C 1
ATOM 682 O O . GLN A 1 83 ? -23.784 3.555 18.087 1.00 70.94 83 GLN A O 1
ATOM 687 N N . PRO A 1 84 ? -23.331 1.577 19.065 1.00 67.19 84 PRO A N 1
ATOM 688 C CA . PRO A 1 84 ? -24.724 1.294 19.370 1.00 67.19 84 PRO A CA 1
ATOM 689 C C . PRO A 1 84 ? -25.183 2.317 20.413 1.00 67.19 84 PRO A C 1
ATOM 691 O O . PRO A 1 84 ? -24.483 2.543 21.400 1.00 67.19 84 PRO A O 1
ATOM 694 N N . HIS A 1 85 ? -26.329 2.962 20.197 1.00 51.94 85 HIS A N 1
ATOM 695 C CA . HIS A 1 85 ? -26.988 3.685 21.280 1.00 51.94 85 HIS A CA 1
ATOM 696 C C . HIS A 1 85 ? -27.399 2.653 22.329 1.00 51.94 85 HIS A C 1
ATOM 698 O O . HIS A 1 85 ? -28.324 1.875 22.108 1.00 51.94 85 HIS A O 1
ATOM 704 N N . THR A 1 86 ? -26.691 2.615 23.453 1.00 58.22 86 THR A N 1
ATOM 705 C CA . THR A 1 86 ? -27.154 1.897 24.638 1.00 58.22 86 THR A CA 1
ATOM 706 C C . THR A 1 86 ? -28.251 2.742 25.283 1.00 58.22 86 THR A C 1
ATOM 708 O O . THR A 1 86 ? -28.004 3.480 26.233 1.00 58.22 86 THR A O 1
ATOM 711 N N . GLU A 1 87 ? -29.470 2.682 24.747 1.00 55.84 87 GLU A N 1
ATOM 712 C CA . GLU A 1 87 ? -30.642 3.041 25.541 1.00 55.84 87 GLU A CA 1
ATOM 713 C C . GLU A 1 87 ? -30.831 1.952 26.607 1.00 55.84 87 GLU A C 1
ATOM 715 O O . GLU A 1 87 ? -31.192 0.821 26.302 1.00 55.84 87 GLU A O 1
ATOM 720 N N . GLY A 1 88 ? -30.528 2.295 27.861 1.00 55.78 88 GLY A N 1
ATOM 721 C CA . GLY A 1 88 ? -31.083 1.630 29.040 1.00 55.78 88 GLY A CA 1
ATOM 722 C C . GLY A 1 88 ? -30.643 0.188 29.311 1.00 55.78 88 GLY A C 1
ATOM 723 O O . GLY A 1 88 ? -31.450 -0.730 29.234 1.00 55.78 88 GLY A O 1
ATOM 724 N N . LEU A 1 89 ? -29.415 -0.001 29.797 1.00 50.75 89 LEU A N 1
ATOM 725 C CA . LEU A 1 89 ? -29.149 -1.057 30.782 1.00 50.75 89 LEU A CA 1
ATOM 726 C C . LEU A 1 89 ? -29.203 -0.420 32.176 1.00 50.75 89 LEU A C 1
ATOM 728 O O . LEU A 1 89 ? -28.183 -0.063 32.757 1.00 50.75 89 LEU A O 1
ATOM 732 N N . LEU A 1 90 ? -30.427 -0.231 32.668 1.00 46.34 90 LEU A N 1
ATOM 733 C CA . LEU A 1 90 ? -30.718 -0.263 34.098 1.00 46.34 90 LEU A CA 1
ATOM 734 C C . LEU A 1 90 ? -31.117 -1.712 34.405 1.00 46.34 90 LEU A C 1
ATOM 736 O O . LEU A 1 90 ? -32.202 -2.145 34.019 1.00 46.34 90 LEU A O 1
ATOM 740 N N . LEU A 1 91 ? -30.208 -2.455 35.033 1.00 48.94 91 LEU A N 1
ATOM 741 C CA . LEU A 1 91 ? -30.567 -3.534 35.953 1.00 48.94 91 LEU A CA 1
ATOM 742 C C . LEU A 1 91 ? -30.418 -2.982 37.369 1.00 48.94 91 LEU A C 1
ATOM 744 O O . LEU A 1 91 ? -29.408 -2.275 37.596 1.00 48.94 91 LEU A O 1
#

Mean predicted aligned error: 5.23 Å

Organism: Echeneis naucrates (NCBI:txid173247)

Sequence (91 aa):
VQIHWTANGPVVHSFYTDQDQLAHQNQNYRGRTSLFKDQISRGNASLQLREVKVQDEGRYRCYTSTMRGNQEAFVELRVIVRQPHTEGLLL

pLDDT: mean 92.88, std 12.64, range [46.34, 98.81]

Nearest PDB structures (foldseek):
  4gos-assembly1_A  TM=9.730E-01  e=2.415E-07  Homo sapiens
  6noj-assembly1_A  TM=9.819E-01  e=8.368E-07  Homo sapiens
  6nm8-assembly1_A  TM=9.769E-01  e=9.994E-07  Homo sapiens
  6nnv-assembly4_D  TM=9.744E-01  e=1.916E-06  Homo sapiens
  8aom-assembly1_A  TM=9.598E-01  e=2.428E-06  Homo sapiens

Radius of gyration: 16.72 Å; Cα contacts (8 Å, |Δi|>4): 147; chains: 1; bounding box: 41×21×53 Å

Solvent-accessible surface area (backbone atoms only — not comparable to full-atom values): 5705 Å² total; per-residue (Å²): 103,35,42,38,35,28,46,87,73,51,37,48,45,37,32,42,92,93,38,79,51,60,89,73,38,35,78,92,35,64,98,28,58,48,65,54,69,91,39,40,91,78,70,44,80,58,76,48,74,51,88,82,49,70,86,68,43,44,54,32,38,41,39,38,42,48,97,92,48,72,50,76,50,76,47,79,44,82,61,85,81,82,74,77,83,80,79,75,89,78,128